Protein AF-A0A830C4D4-F1 (afdb_monomer_lite)

pLDDT: mean 70.45, std 19.05, range [41.94, 97.94]

Foldseek 3Di:
DDDPDPDPDDDDDDDDPPPPPPPPDDDDDDDDDDDDDPDPPPPPPDDDDDDDPVVVVVLVVVCVVVVHDSVVVVVCVVVVVVPPPPPPPDDPDPPPPPDDD

Sequence (101 aa):
MGNCCRRESSAMVWASVDEIYESMEKESLIVVSDDVNGTATPLKEKVQTKVTKRELEEMVAIARAQDVPVDRVLSRLIHAVDHSSVQSQRSWEPVLDTITE

Structure (mmCIF, N/CA/C/O backbone):
data_AF-A0A830C4D4-F1
#
_entry.id   AF-A0A830C4D4-F1
#
loop_
_atom_site.group_PDB
_atom_site.id
_atom_site.type_symbol
_atom_site.label_atom_id
_atom_site.label_alt_id
_atom_site.label_comp_id
_atom_site.label_asym_id
_atom_site.label_entity_id
_atom_site.label_seq_id
_atom_site.pdbx_PDB_ins_code
_atom_site.Cartn_x
_atom_site.Cartn_y
_atom_site.Cartn_z
_atom_site.occupancy
_atom_site.B_iso_or_equiv
_atom_site.auth_seq_id
_atom_site.auth_comp_id
_atom_site.auth_asym_id
_atom_site.auth_atom_id
_atom_site.pdbx_PDB_model_num
ATOM 1 N N . MET A 1 1 ? 46.602 -2.243 -14.664 1.00 55.56 1 MET A N 1
ATOM 2 C CA . MET A 1 1 ? 46.269 -1.397 -13.496 1.00 55.56 1 MET A CA 1
ATOM 3 C C . MET A 1 1 ? 44.778 -1.512 -13.244 1.00 55.56 1 MET A C 1
ATOM 5 O O . MET A 1 1 ? 44.011 -1.058 -14.076 1.00 55.56 1 MET A O 1
ATOM 9 N N . GLY A 1 2 ? 44.379 -2.171 -12.159 1.00 59.12 2 GLY A N 1
ATOM 10 C CA . GLY A 1 2 ? 42.970 -2.384 -11.825 1.00 59.12 2 GLY A CA 1
ATOM 11 C C . GLY A 1 2 ? 42.832 -3.371 -10.673 1.00 59.12 2 GLY A C 1
ATOM 12 O O . GLY A 1 2 ? 42.388 -4.492 -10.872 1.00 59.12 2 GLY A O 1
ATOM 13 N N . ASN A 1 3 ? 43.295 -2.981 -9.484 1.00 56.94 3 ASN A N 1
ATOM 14 C CA . ASN A 1 3 ? 43.037 -3.736 -8.260 1.00 56.94 3 ASN A CA 1
ATOM 15 C C . ASN A 1 3 ? 41.581 -3.488 -7.847 1.00 56.94 3 ASN A C 1
ATOM 17 O O . ASN A 1 3 ? 41.261 -2.434 -7.299 1.00 56.94 3 ASN A O 1
ATOM 21 N N . CYS A 1 4 ? 40.703 -4.452 -8.106 1.00 65.38 4 CYS A N 1
ATOM 22 C CA . CYS A 1 4 ? 39.343 -4.439 -7.584 1.00 65.38 4 CYS A CA 1
ATOM 23 C C . CYS A 1 4 ? 39.340 -4.917 -6.122 1.00 65.38 4 CYS A C 1
ATOM 25 O O . CYS A 1 4 ? 39.559 -6.084 -5.817 1.00 65.38 4 CYS A O 1
ATOM 27 N N . CYS A 1 5 ? 39.144 -3.942 -5.235 1.00 60.75 5 CYS A N 1
ATOM 28 C CA . CYS A 1 5 ? 38.580 -3.977 -3.886 1.00 60.75 5 CYS A CA 1
ATOM 29 C C . CYS A 1 5 ? 38.454 -5.340 -3.173 1.00 60.75 5 CYS A C 1
ATOM 31 O O . CYS A 1 5 ? 37.419 -6.001 -3.244 1.00 60.75 5 CYS A O 1
ATOM 33 N N . ARG A 1 6 ? 39.420 -5.649 -2.298 1.00 60.31 6 ARG A N 1
ATOM 34 C CA . ARG A 1 6 ? 39.126 -6.402 -1.069 1.00 60.31 6 ARG A CA 1
ATOM 35 C C . ARG A 1 6 ? 38.300 -5.496 -0.154 1.00 60.31 6 ARG A C 1
ATOM 37 O O . ARG A 1 6 ? 38.838 -4.571 0.447 1.00 60.31 6 ARG A O 1
ATOM 44 N N . ARG A 1 7 ? 36.993 -5.737 -0.067 1.00 58.25 7 ARG A N 1
ATOM 45 C CA . ARG A 1 7 ? 36.162 -5.232 1.030 1.00 58.25 7 ARG A CA 1
ATOM 46 C C . ARG A 1 7 ? 35.803 -6.421 1.904 1.00 58.25 7 ARG A C 1
ATOM 48 O O . ARG A 1 7 ? 34.906 -7.191 1.578 1.00 58.25 7 ARG A O 1
ATOM 55 N N . GLU A 1 8 ? 36.544 -6.572 2.992 1.00 60.47 8 GLU A N 1
ATOM 56 C CA . GLU A 1 8 ? 36.165 -7.417 4.120 1.00 60.47 8 GLU A CA 1
ATOM 57 C C . GLU A 1 8 ? 34.835 -6.871 4.654 1.00 60.47 8 GLU A C 1
ATOM 59 O O . GLU A 1 8 ? 34.780 -5.816 5.284 1.00 60.47 8 GLU A O 1
ATOM 64 N N . SER A 1 9 ? 33.731 -7.521 4.288 1.00 59.97 9 SER A N 1
ATOM 65 C CA . SER A 1 9 ? 32.415 -7.151 4.800 1.00 59.97 9 SER A CA 1
ATOM 66 C C . SER A 1 9 ? 32.257 -7.783 6.174 1.00 59.97 9 SER A C 1
ATOM 68 O O . SER A 1 9 ? 32.153 -9.000 6.299 1.00 59.97 9 SER A O 1
ATOM 70 N N . SER A 1 10 ? 32.287 -6.932 7.197 1.00 61.25 10 SER A N 1
ATOM 71 C CA . SER A 1 10 ? 31.914 -7.261 8.570 1.00 61.25 10 SER A CA 1
ATOM 72 C C . SER A 1 10 ? 30.542 -7.943 8.591 1.00 61.25 10 SER A C 1
ATOM 74 O O . SER A 1 10 ? 29.553 -7.375 8.123 1.00 61.25 10 SER A O 1
ATOM 76 N N . ALA A 1 11 ? 30.493 -9.172 9.105 1.00 58.97 11 ALA A N 1
ATOM 77 C CA . ALA A 1 11 ? 29.260 -9.917 9.308 1.00 58.97 11 ALA A CA 1
ATOM 78 C C . ALA A 1 11 ? 28.522 -9.349 10.532 1.00 58.97 11 ALA A C 1
ATOM 80 O O . ALA A 1 11 ? 28.866 -9.651 11.673 1.00 58.97 11 ALA A O 1
ATOM 81 N N . MET A 1 12 ? 27.507 -8.511 10.305 1.00 49.50 12 MET A N 1
ATOM 82 C CA . MET A 1 12 ? 26.545 -8.156 11.352 1.00 49.50 12 MET A CA 1
ATOM 83 C C . MET A 1 12 ? 25.618 -9.348 11.603 1.00 49.50 12 MET A C 1
ATOM 85 O O . MET A 1 12 ? 24.732 -9.642 10.802 1.00 49.50 12 MET A O 1
ATOM 89 N N . VAL A 1 13 ? 25.841 -10.034 12.723 1.00 56.22 13 VAL A N 1
ATOM 90 C CA . VAL A 1 13 ? 24.922 -11.028 13.282 1.00 56.22 13 VAL A CA 1
ATOM 91 C C . VAL A 1 13 ? 23.743 -10.278 13.901 1.00 56.22 13 VAL A C 1
ATOM 93 O O . VAL A 1 13 ? 23.903 -9.591 14.908 1.00 56.22 13 VAL A O 1
ATOM 96 N N . TRP A 1 14 ? 22.562 -10.396 13.298 1.00 45.75 14 TRP A N 1
ATOM 97 C CA . TRP A 1 14 ? 21.312 -9.949 13.908 1.00 45.75 14 TRP A CA 1
ATOM 98 C C . TRP A 1 14 ? 20.735 -11.108 14.720 1.00 45.75 14 TRP A C 1
ATOM 100 O O . TRP A 1 14 ? 20.414 -12.156 14.163 1.00 45.75 14 TRP A O 1
ATOM 110 N N . ALA A 1 15 ? 20.648 -10.937 16.040 1.00 47.62 15 ALA A N 1
ATOM 111 C CA . ALA A 1 15 ? 19.945 -11.871 16.911 1.00 47.62 15 ALA A CA 1
ATOM 112 C C . ALA A 1 15 ? 18.459 -11.903 16.514 1.00 47.62 15 ALA A C 1
ATOM 114 O O . ALA A 1 15 ? 17.805 -10.859 16.473 1.00 47.62 15 ALA A O 1
ATOM 115 N N . SER A 1 16 ? 17.960 -13.092 16.175 1.00 46.97 16 SER A N 1
ATOM 116 C CA . SER A 1 16 ? 16.576 -13.300 15.750 1.00 46.97 16 SER A CA 1
ATOM 117 C C . SER A 1 16 ? 15.633 -13.208 16.949 1.00 46.97 16 SER A C 1
A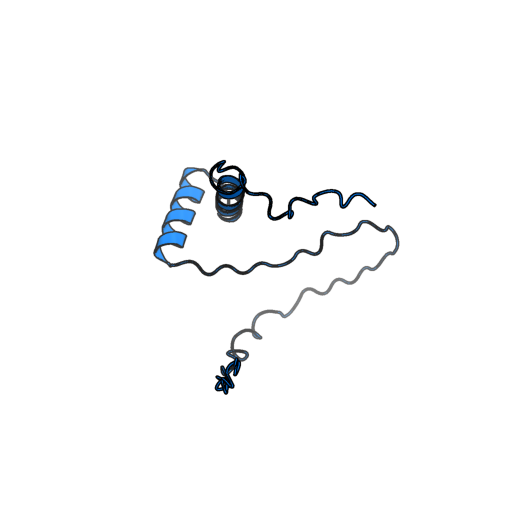TOM 119 O O . SER A 1 16 ? 15.857 -13.832 17.985 1.00 46.97 16 SER A O 1
ATOM 121 N N . VAL A 1 17 ? 14.581 -12.406 16.804 1.00 50.91 17 VAL A N 1
ATOM 122 C CA . VAL A 1 17 ? 13.465 -12.274 17.748 1.00 50.91 17 VAL A CA 1
ATOM 123 C C . VAL A 1 17 ? 12.464 -13.388 17.429 1.00 50.91 17 VAL A C 1
ATOM 125 O O . VAL A 1 17 ? 11.391 -13.123 16.900 1.00 50.91 17 VAL A O 1
ATOM 128 N N . ASP A 1 18 ? 12.839 -14.642 17.685 1.00 54.88 18 ASP A N 1
ATOM 129 C CA . ASP A 1 18 ? 11.987 -15.811 17.393 1.00 54.88 18 ASP A CA 1
ATOM 130 C C . ASP A 1 18 ? 11.187 -16.319 18.611 1.00 54.88 18 ASP A C 1
ATOM 132 O O . ASP A 1 18 ? 10.392 -17.240 18.484 1.00 54.88 18 ASP A O 1
ATOM 136 N N . GLU A 1 19 ? 11.311 -15.713 19.797 1.00 53.59 19 GLU A N 1
ATOM 137 C CA . GLU A 1 19 ? 10.750 -16.302 21.032 1.00 53.59 19 GLU A CA 1
ATOM 138 C C . GLU A 1 19 ? 9.349 -15.819 21.457 1.00 53.59 19 GLU A C 1
ATOM 140 O O . GLU A 1 19 ? 8.843 -16.263 22.485 1.00 53.59 19 GLU A O 1
ATOM 145 N N . ILE A 1 20 ? 8.681 -14.920 20.723 1.00 50.25 20 ILE A N 1
ATOM 146 C CA . ILE A 1 20 ?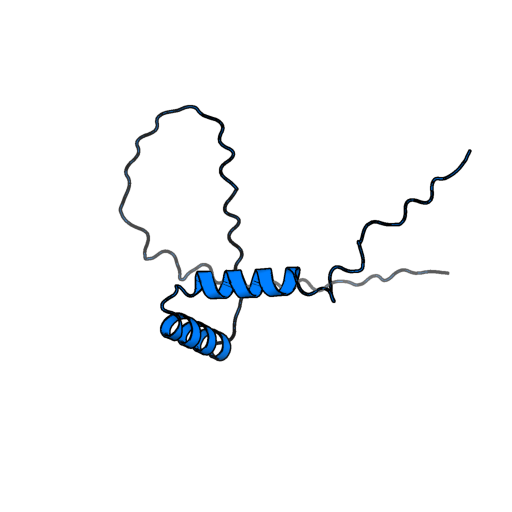 7.447 -14.280 21.244 1.00 50.25 20 ILE A CA 1
ATOM 147 C C . ILE A 1 20 ? 6.149 -14.783 20.580 1.00 50.25 20 ILE A C 1
ATOM 149 O O . ILE A 1 20 ? 5.064 -14.536 21.105 1.00 50.25 20 ILE A O 1
ATOM 153 N N . TYR A 1 21 ? 6.200 -15.526 19.468 1.00 46.97 21 TYR A N 1
ATOM 154 C CA . TYR A 1 21 ? 4.995 -15.767 18.652 1.00 46.97 21 TYR A CA 1
ATOM 155 C C . TYR A 1 21 ? 4.321 -17.152 18.793 1.00 46.97 21 TYR A C 1
ATOM 157 O O . TYR A 1 21 ? 3.226 -17.347 18.277 1.00 46.97 21 TYR A O 1
ATOM 165 N N . GLU A 1 22 ? 4.876 -18.106 19.545 1.00 44.00 22 GLU A N 1
ATOM 166 C CA . GLU A 1 22 ? 4.362 -19.496 19.592 1.00 44.00 22 GLU A CA 1
ATOM 167 C C . GLU A 1 22 ? 3.152 -19.752 20.527 1.00 44.00 22 GLU A C 1
ATOM 169 O O . GLU A 1 22 ? 2.848 -20.896 20.861 1.00 44.00 22 GLU A O 1
ATOM 174 N N . SER A 1 23 ? 2.417 -18.725 20.969 1.00 43.41 23 SER A N 1
ATOM 175 C CA . SER A 1 23 ? 1.403 -18.892 22.035 1.00 43.41 23 SER A CA 1
ATOM 176 C C . SER A 1 23 ? -0.068 -18.927 21.575 1.00 43.41 23 SER A C 1
ATOM 178 O O . SER A 1 23 ? -0.960 -19.000 22.417 1.00 43.41 23 SER A O 1
ATOM 180 N N . MET A 1 24 ? -0.381 -18.884 20.270 1.00 41.94 24 MET A N 1
ATOM 181 C CA . MET A 1 24 ? -1.785 -18.744 19.814 1.00 41.94 24 MET A CA 1
ATOM 182 C C . MET A 1 24 ? -2.321 -19.778 18.806 1.00 41.94 24 MET A C 1
ATOM 184 O O . MET A 1 24 ? -3.466 -19.649 18.388 1.00 41.94 24 MET A O 1
ATOM 188 N N . GLU A 1 25 ? -1.593 -20.844 18.462 1.00 47.84 25 GLU A N 1
ATOM 189 C CA . GLU A 1 25 ? -2.022 -21.772 17.391 1.00 47.84 25 GLU A CA 1
ATOM 190 C C . GLU A 1 25 ? -2.428 -23.177 17.868 1.00 47.84 25 GLU A C 1
ATOM 192 O O . GLU A 1 25 ? -2.035 -24.189 17.288 1.00 47.84 25 GLU A O 1
ATOM 197 N N . LYS A 1 26 ? -3.251 -23.278 18.918 1.00 51.28 26 LYS A N 1
ATOM 198 C CA . LYS A 1 26 ? -3.904 -24.552 19.256 1.00 51.28 26 LYS A CA 1
ATOM 199 C C . LYS A 1 26 ? -5.381 -24.542 18.867 1.00 51.28 26 LYS A C 1
ATOM 201 O O . LYS A 1 26 ? -6.148 -23.726 19.357 1.00 51.28 26 LYS A O 1
ATOM 206 N N . GLU A 1 27 ? -5.713 -25.545 18.047 1.00 50.00 27 GLU A N 1
ATOM 207 C CA . GLU A 1 27 ? -7.033 -26.143 17.788 1.00 50.00 27 GLU A CA 1
ATOM 208 C C . GLU A 1 27 ? -7.855 -25.605 16.605 1.00 50.00 27 GLU A C 1
ATOM 210 O O . GLU A 1 27 ? -8.735 -24.766 16.746 1.00 50.00 27 GLU A O 1
ATOM 215 N N . SER A 1 28 ? -7.645 -26.215 15.432 1.00 43.97 28 SER A N 1
ATOM 216 C CA . SER A 1 28 ? -8.739 -26.689 14.565 1.00 43.97 28 SER A CA 1
ATOM 217 C C . SER A 1 28 ? -8.166 -27.561 13.442 1.00 43.97 28 SER A C 1
ATOM 219 O O . SER A 1 28 ? -7.835 -27.086 12.357 1.00 43.97 28 SER A O 1
ATOM 221 N N . LEU A 1 29 ? -8.041 -28.857 13.724 1.00 42.81 29 LEU A N 1
ATOM 222 C CA . LEU A 1 29 ? -7.591 -29.888 12.795 1.00 42.81 29 LEU A CA 1
ATOM 223 C C . LEU A 1 29 ? -8.826 -30.583 12.205 1.00 42.81 29 LEU A C 1
ATOM 225 O O . LEU A 1 29 ? -9.514 -31.313 12.911 1.00 42.81 29 LEU A O 1
ATOM 229 N N . ILE A 1 30 ? -9.106 -30.361 10.918 1.00 42.75 30 ILE A N 1
ATOM 230 C CA . ILE A 1 30 ? -10.000 -31.217 10.127 1.00 42.75 30 ILE A CA 1
ATOM 231 C C . ILE A 1 30 ? -9.249 -31.596 8.852 1.00 42.75 30 ILE A C 1
ATOM 233 O O . ILE A 1 30 ? -9.066 -30.787 7.947 1.00 42.75 30 ILE A O 1
ATOM 237 N N . VAL A 1 31 ? -8.781 -32.843 8.833 1.00 44.34 31 VAL A N 1
ATOM 238 C CA . VAL A 1 31 ? -8.208 -33.522 7.673 1.00 44.34 31 VAL A CA 1
ATOM 239 C C . VAL A 1 31 ? -9.357 -34.174 6.914 1.00 44.34 31 VAL A C 1
ATOM 241 O O . VAL A 1 31 ? -9.996 -35.082 7.439 1.00 44.34 31 VAL A O 1
ATOM 244 N N . VAL A 1 32 ? -9.591 -33.738 5.679 1.00 46.22 32 VAL A N 1
ATOM 245 C CA . VAL A 1 32 ? -10.225 -34.556 4.640 1.00 46.22 32 VAL A CA 1
ATOM 246 C C . VAL A 1 32 ? -9.428 -34.314 3.364 1.00 46.22 32 VAL A C 1
ATOM 248 O O . VAL A 1 32 ? -9.477 -33.228 2.791 1.00 46.22 32 VAL A O 1
ATOM 251 N N . SER A 1 33 ? -8.636 -35.310 2.983 1.00 53.94 33 SER A N 1
ATOM 252 C CA . SER A 1 33 ? -7.965 -35.371 1.688 1.00 53.94 33 SER A CA 1
ATOM 253 C C . SER A 1 33 ? -8.887 -36.078 0.702 1.00 53.94 33 SER A C 1
ATOM 255 O O . SER A 1 33 ? -9.343 -37.174 1.010 1.00 53.94 33 SER A O 1
ATOM 257 N N . ASP A 1 34 ? -9.103 -35.480 -0.467 1.00 44.94 34 ASP A N 1
ATOM 258 C CA . ASP A 1 34 ? -9.479 -36.192 -1.690 1.00 44.94 34 ASP A CA 1
ATOM 259 C C . ASP A 1 34 ? -8.762 -35.531 -2.880 1.00 44.94 34 ASP A C 1
ATOM 261 O O . ASP A 1 34 ? -8.680 -34.305 -2.990 1.00 44.94 34 ASP A O 1
ATOM 265 N N . ASP A 1 35 ? -8.164 -36.382 -3.710 1.00 54.25 35 ASP A N 1
ATOM 266 C CA . ASP A 1 35 ? -7.177 -36.088 -4.747 1.00 54.25 35 ASP A CA 1
ATOM 267 C C . ASP A 1 35 ? -7.754 -35.538 -6.078 1.00 54.25 35 ASP A C 1
ATOM 269 O O . ASP A 1 35 ? -8.904 -35.762 -6.447 1.00 54.25 35 ASP A O 1
ATOM 273 N N . VAL A 1 36 ? -6.841 -34.949 -6.867 1.00 56.00 36 VAL A N 1
ATOM 274 C CA . VAL A 1 36 ? -6.851 -34.736 -8.336 1.00 56.00 36 VAL A CA 1
ATOM 275 C C . VAL A 1 36 ? -7.672 -33.569 -8.922 1.00 56.00 36 VAL A C 1
ATOM 277 O O . VAL A 1 36 ? -8.772 -33.752 -9.428 1.00 56.00 36 VAL A O 1
ATOM 280 N N . ASN A 1 37 ? -7.039 -32.394 -9.063 1.00 47.44 37 ASN A N 1
ATOM 281 C CA . ASN A 1 37 ? -6.962 -31.684 -10.355 1.00 47.44 37 ASN A CA 1
ATOM 282 C C . ASN A 1 37 ? -5.892 -30.580 -10.293 1.00 47.44 37 ASN A C 1
ATOM 284 O O . ASN A 1 37 ? -5.923 -29.730 -9.402 1.00 47.44 37 ASN A O 1
ATOM 288 N N . GLY A 1 38 ? -4.962 -30.577 -11.250 1.00 50.06 38 GLY A N 1
ATOM 289 C CA . GLY A 1 38 ? -3.886 -29.594 -11.377 1.00 50.06 38 GLY A CA 1
ATOM 290 C C . GLY A 1 38 ? -4.415 -28.204 -11.716 1.00 50.06 38 GLY A C 1
ATOM 291 O O . GLY A 1 38 ? -4.330 -27.750 -12.850 1.00 50.06 38 GLY A O 1
ATOM 292 N N . THR A 1 39 ? -4.942 -27.511 -10.715 1.00 47.16 39 THR A N 1
ATOM 293 C CA . THR A 1 39 ? -5.077 -26.060 -10.741 1.00 47.16 39 THR A CA 1
ATOM 294 C C . THR A 1 39 ? -3.833 -25.553 -10.044 1.00 47.16 39 THR A C 1
ATOM 296 O O . THR A 1 39 ? -3.673 -25.797 -8.850 1.00 47.16 39 THR A O 1
ATOM 299 N N . ALA A 1 40 ? -2.914 -24.922 -10.778 1.00 58.16 40 ALA A N 1
ATOM 300 C CA . ALA A 1 40 ? -1.800 -24.217 -10.162 1.00 58.16 40 ALA A CA 1
ATOM 301 C C . ALA A 1 40 ? -2.403 -23.155 -9.238 1.00 58.16 40 ALA A C 1
ATOM 303 O O . ALA A 1 40 ? -2.811 -22.083 -9.681 1.00 58.16 40 ALA A O 1
ATOM 304 N N . THR A 1 41 ? -2.548 -23.489 -7.958 1.00 58.22 41 THR A N 1
ATOM 305 C CA . THR A 1 41 ? -2.881 -22.519 -6.930 1.00 58.22 41 THR A CA 1
ATOM 306 C C . THR A 1 41 ? -1.763 -21.492 -6.996 1.00 58.22 41 THR A C 1
ATOM 308 O O . THR A 1 41 ? -0.611 -21.891 -6.787 1.00 58.22 41 THR A O 1
ATOM 311 N N . PRO A 1 42 ? -2.041 -20.221 -7.345 1.00 64.75 42 PRO A N 1
ATOM 312 C CA . PRO A 1 42 ? -1.004 -19.208 -7.329 1.00 64.75 42 PRO A CA 1
ATOM 313 C C . PRO A 1 42 ? -0.396 -19.253 -5.935 1.00 64.75 42 PRO A C 1
ATOM 315 O O . PRO A 1 42 ? -1.120 -19.160 -4.937 1.00 64.75 42 PRO A O 1
ATOM 318 N N . LEU A 1 43 ? 0.909 -19.517 -5.882 1.00 61.28 43 LEU A N 1
ATOM 319 C CA . LEU A 1 43 ? 1.661 -19.528 -4.642 1.00 61.28 43 LEU A CA 1
ATOM 320 C C . LEU A 1 43 ? 1.371 -18.172 -3.997 1.00 61.28 43 LEU A C 1
ATOM 322 O O . LEU A 1 43 ? 1.703 -17.137 -4.573 1.00 61.28 43 LEU A O 1
ATOM 326 N N . LYS A 1 44 ? 0.634 -18.163 -2.880 1.00 67.50 44 LYS A N 1
ATOM 327 C CA . LYS A 1 44 ? 0.299 -16.931 -2.162 1.00 67.50 44 LYS A CA 1
ATOM 328 C C . LYS A 1 44 ? 1.584 -16.441 -1.515 1.00 67.50 44 LYS A C 1
ATOM 330 O O . LYS A 1 44 ? 1.840 -16.712 -0.345 1.00 67.50 44 LYS A O 1
ATOM 335 N N . GLU A 1 45 ? 2.426 -15.799 -2.312 1.00 82.25 45 GLU A N 1
ATOM 336 C CA . GLU A 1 45 ? 3.655 -15.195 -1.842 1.00 82.25 45 GLU A CA 1
ATOM 337 C C . GLU A 1 45 ? 3.265 -14.061 -0.898 1.00 82.25 45 GLU A C 1
ATOM 339 O O . GLU A 1 45 ? 2.675 -13.049 -1.285 1.00 82.25 45 GLU A O 1
ATOM 344 N N . LYS A 1 46 ? 3.497 -14.290 0.394 1.00 81.19 46 LYS A N 1
ATOM 345 C CA . LYS A 1 46 ? 3.177 -13.325 1.437 1.00 81.19 4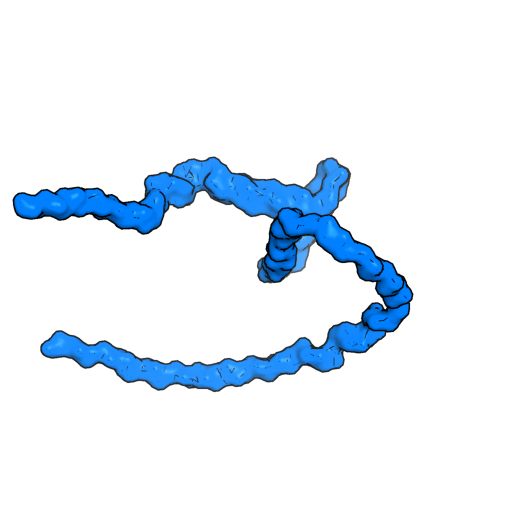6 LYS A CA 1
ATOM 346 C C . LYS A 1 46 ? 4.254 -12.248 1.432 1.00 81.19 46 LYS A C 1
ATOM 348 O O . LYS A 1 46 ? 5.315 -12.424 2.025 1.00 81.19 46 LYS A O 1
ATOM 353 N N . VAL A 1 47 ? 3.958 -11.118 0.803 1.00 84.81 47 VAL A N 1
ATOM 354 C CA . VAL A 1 47 ? 4.802 -9.924 0.884 1.00 84.81 47 VAL A CA 1
ATOM 355 C C . VAL A 1 47 ? 4.512 -9.202 2.200 1.00 84.81 47 VAL A C 1
ATOM 357 O O . VAL A 1 47 ? 3.362 -8.900 2.514 1.00 84.81 47 VAL A O 1
ATOM 360 N N . GLN A 1 48 ? 5.553 -8.945 2.993 1.00 86.81 48 GLN A N 1
ATOM 361 C CA . GLN A 1 48 ? 5.450 -8.150 4.217 1.00 86.81 48 GLN A CA 1
ATOM 362 C C . GLN A 1 48 ? 6.014 -6.752 3.977 1.00 86.81 48 GLN A C 1
ATOM 364 O O . GLN A 1 48 ? 7.183 -6.597 3.624 1.00 86.81 48 GLN A O 1
ATOM 369 N N . THR A 1 49 ? 5.197 -5.731 4.217 1.00 84.81 49 THR A N 1
ATOM 370 C CA . THR A 1 49 ? 5.573 -4.324 4.038 1.00 84.81 49 THR A CA 1
ATOM 371 C C . THR A 1 49 ? 5.614 -3.624 5.389 1.00 84.81 49 THR A C 1
ATOM 373 O O . THR A 1 49 ? 4.703 -3.767 6.203 1.00 84.81 49 THR A O 1
ATOM 376 N N . LYS A 1 50 ? 6.668 -2.843 5.635 1.00 94.00 50 LYS A N 1
ATOM 377 C CA . LYS A 1 50 ? 6.757 -1.973 6.814 1.00 94.00 50 LYS A CA 1
ATOM 378 C C . LYS A 1 50 ? 6.166 -0.606 6.471 1.00 94.00 50 LYS A C 1
ATOM 380 O O . LYS A 1 50 ? 6.541 -0.029 5.458 1.00 94.00 50 LYS A O 1
ATOM 385 N N . VAL A 1 51 ? 5.282 -0.097 7.327 1.00 93.62 51 VAL A N 1
ATOM 386 C CA . VAL A 1 51 ? 4.669 1.238 7.220 1.00 93.62 51 VAL A CA 1
ATOM 387 C C . VAL A 1 51 ? 4.793 1.971 8.551 1.00 93.62 51 VAL A C 1
ATOM 389 O O . VAL A 1 51 ? 4.876 1.341 9.610 1.00 93.62 51 VAL A O 1
ATOM 392 N N . THR A 1 52 ? 4.828 3.299 8.524 1.00 97.62 52 THR A N 1
ATOM 393 C CA . THR A 1 52 ? 4.808 4.100 9.751 1.00 97.62 52 THR A CA 1
ATOM 394 C C . THR A 1 52 ? 3.412 4.104 10.376 1.00 97.62 52 THR A C 1
ATOM 396 O O . THR A 1 52 ? 2.399 3.897 9.706 1.00 97.62 52 THR A O 1
ATOM 399 N N . LYS A 1 53 ? 3.336 4.393 11.682 1.00 96.50 53 LYS A N 1
ATOM 400 C CA . LYS A 1 53 ? 2.054 4.515 12.394 1.00 96.50 53 LYS A CA 1
ATOM 401 C C . LYS A 1 53 ? 1.125 5.537 11.728 1.00 96.50 53 LYS A C 1
ATOM 403 O O . LYS A 1 53 ? -0.058 5.264 11.565 1.00 96.50 53 LYS A O 1
ATOM 408 N N . ARG A 1 54 ? 1.674 6.689 11.333 1.00 97.88 54 ARG A N 1
ATOM 409 C CA . ARG A 1 54 ? 0.911 7.766 10.696 1.00 97.88 54 ARG A CA 1
ATOM 410 C C . ARG A 1 54 ? 0.302 7.314 9.367 1.00 97.88 54 ARG A C 1
ATOM 412 O O . ARG A 1 54 ? -0.880 7.533 9.142 1.00 97.88 54 ARG A O 1
ATOM 419 N N . GLU A 1 55 ? 1.089 6.664 8.514 1.00 95.94 55 GLU A N 1
ATOM 420 C CA . GLU A 1 55 ? 0.607 6.158 7.221 1.00 95.94 55 GLU A CA 1
ATOM 421 C C . GLU A 1 55 ? -0.502 5.115 7.409 1.00 95.94 55 GLU A C 1
ATOM 423 O O . GLU A 1 55 ? -1.504 5.137 6.696 1.00 95.94 55 GLU A O 1
ATOM 428 N N . LEU A 1 56 ? -0.372 4.239 8.413 1.00 96.06 56 LEU A N 1
ATOM 429 C CA . LEU A 1 56 ? -1.411 3.264 8.735 1.00 96.06 56 LEU A CA 1
ATOM 430 C C . LEU A 1 56 ? -2.712 3.939 9.197 1.00 96.06 56 LEU A C 1
ATOM 432 O O . LEU A 1 56 ? -3.795 3.538 8.771 1.00 96.06 56 LEU A O 1
ATOM 436 N N . GLU A 1 57 ? -2.625 4.964 10.047 1.00 97.94 57 GLU A N 1
ATOM 437 C CA . GLU A 1 57 ? -3.789 5.740 10.494 1.00 97.94 57 GLU A CA 1
ATOM 438 C C . GLU A 1 57 ? -4.494 6.430 9.318 1.00 97.94 57 GLU A C 1
ATOM 440 O O . GLU A 1 57 ? -5.722 6.365 9.215 1.00 97.94 57 GLU A O 1
ATOM 445 N N . GLU A 1 58 ? -3.731 7.022 8.396 1.00 97.25 58 GLU A N 1
ATOM 446 C CA . GLU A 1 58 ? -4.261 7.635 7.174 1.00 97.25 58 GLU A CA 1
ATOM 447 C 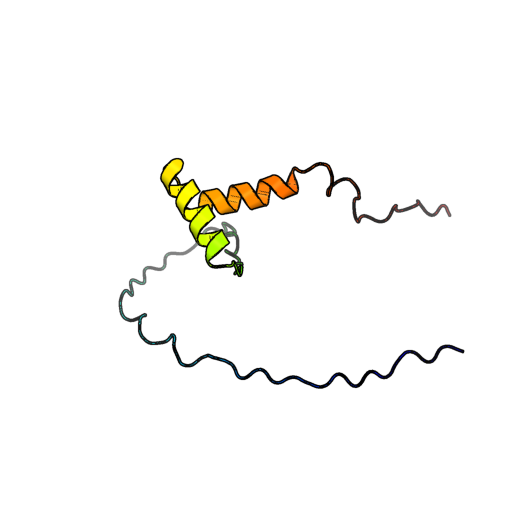C . GLU A 1 58 ? -4.966 6.592 6.282 1.00 97.25 58 GLU A C 1
ATOM 449 O O . GLU A 1 58 ? -6.105 6.808 5.857 1.00 97.25 58 GLU A O 1
ATOM 454 N N . MET A 1 59 ? -4.364 5.417 6.067 1.00 95.88 59 MET A N 1
ATOM 455 C CA . MET A 1 59 ? -4.984 4.328 5.297 1.00 95.88 59 MET A CA 1
ATOM 456 C C . MET A 1 59 ? -6.283 3.818 5.933 1.00 95.88 59 MET A C 1
ATOM 458 O O . MET A 1 59 ? -7.263 3.572 5.225 1.00 95.88 59 MET A O 1
ATOM 462 N N . VAL A 1 60 ? -6.322 3.674 7.261 1.00 97.12 60 VAL A N 1
ATOM 463 C CA . VAL A 1 60 ? -7.529 3.252 7.990 1.00 97.12 60 VAL A CA 1
ATOM 464 C C . VAL A 1 60 ? -8.624 4.316 7.907 1.00 97.12 60 VAL A C 1
ATOM 466 O O . VAL A 1 60 ? -9.796 3.970 7.750 1.00 97.12 60 VAL A O 1
ATOM 469 N N . ALA A 1 61 ? -8.273 5.601 7.979 1.00 97.62 61 ALA A N 1
ATOM 470 C CA . ALA A 1 61 ? -9.235 6.686 7.810 1.00 97.62 61 ALA A CA 1
ATOM 471 C C . ALA A 1 61 ? -9.886 6.646 6.416 1.00 97.62 61 ALA A C 1
ATOM 473 O O . ALA A 1 61 ? -11.110 6.736 6.306 1.00 97.62 61 ALA A O 1
ATOM 474 N N . ILE A 1 62 ? -9.088 6.424 5.367 1.00 96.50 62 ILE A N 1
ATOM 475 C CA . ILE A 1 62 ? -9.572 6.273 3.986 1.00 96.50 62 ILE A CA 1
ATOM 476 C C . ILE A 1 62 ? -10.472 5.039 3.849 1.00 96.50 62 ILE A C 1
ATOM 478 O O . ILE A 1 62 ? -11.553 5.132 3.270 1.00 96.50 62 ILE A O 1
ATOM 482 N N . ALA A 1 63 ? -10.049 3.901 4.403 1.00 97.31 63 ALA A N 1
ATOM 483 C CA . ALA A 1 63 ? -10.805 2.650 4.388 1.00 97.31 63 ALA A CA 1
ATOM 484 C C . ALA A 1 63 ? -12.198 2.817 5.017 1.00 97.31 63 ALA A C 1
ATOM 486 O O . ALA A 1 63 ? -13.195 2.411 4.429 1.00 97.31 63 ALA A O 1
ATOM 487 N N . ARG A 1 64 ? -12.278 3.502 6.166 1.00 97.12 64 ARG A N 1
ATOM 488 C CA . ARG A 1 64 ? -13.548 3.820 6.838 1.00 97.12 64 ARG A CA 1
ATOM 489 C C . ARG A 1 64 ? -14.416 4.784 6.034 1.00 97.12 64 ARG A C 1
ATOM 491 O O . ARG A 1 64 ? -15.618 4.580 5.953 1.00 97.12 64 ARG A O 1
ATOM 498 N N . ALA A 1 65 ? -13.822 5.821 5.443 1.00 97.69 65 ALA A N 1
ATOM 499 C CA . ALA A 1 65 ? -14.558 6.801 4.644 1.00 97.69 65 ALA A CA 1
ATOM 500 C C . ALA A 1 65 ? -15.155 6.194 3.365 1.00 97.69 65 ALA A C 1
ATOM 502 O O . ALA A 1 65 ? -16.199 6.641 2.898 1.00 97.69 65 ALA A O 1
ATOM 503 N N . GLN A 1 66 ? -14.485 5.191 2.797 1.00 96.06 66 GLN A N 1
ATOM 504 C CA . GLN A 1 66 ? -14.904 4.513 1.571 1.00 96.06 66 GLN A CA 1
ATOM 505 C C . GLN A 1 66 ? -15.652 3.196 1.823 1.00 96.06 66 GLN A C 1
ATOM 507 O O . GLN A 1 66 ? -16.048 2.558 0.852 1.00 96.06 66 GLN A O 1
ATOM 512 N N . ASP A 1 67 ? -15.821 2.791 3.084 1.00 96.75 67 ASP A N 1
ATOM 513 C CA . ASP A 1 67 ? -16.394 1.500 3.491 1.00 96.75 67 ASP A CA 1
ATOM 514 C C . ASP A 1 67 ? -15.747 0.296 2.774 1.00 96.75 67 ASP A C 1
ATOM 516 O O . ASP A 1 67 ? -16.402 -0.606 2.253 1.00 96.75 67 ASP A O 1
ATOM 520 N N . VAL A 1 68 ? -14.413 0.303 2.694 1.00 96.94 68 VAL A N 1
ATOM 521 C CA . VAL A 1 68 ? -13.619 -0.767 2.067 1.00 96.94 68 VAL A CA 1
ATOM 522 C C . VAL A 1 68 ? -12.572 -1.304 3.036 1.00 96.94 68 VAL A C 1
ATOM 524 O O . VAL A 1 68 ? -12.073 -0.560 3.880 1.00 96.94 68 VAL A O 1
ATOM 527 N N . PRO A 1 69 ? -12.166 -2.581 2.915 1.00 96.75 69 PRO A N 1
ATOM 528 C CA . PRO A 1 69 ? -11.063 -3.102 3.709 1.00 96.75 69 PRO A CA 1
ATOM 529 C C . PRO A 1 69 ? -9.745 -2.404 3.348 1.00 96.75 69 PRO A C 1
ATOM 531 O O . PRO A 1 69 ? -9.507 -2.041 2.193 1.00 96.75 69 PRO A O 1
ATOM 534 N N . VAL A 1 70 ? -8.853 -2.278 4.335 1.00 94.31 70 VAL A N 1
ATOM 535 C CA . VAL A 1 70 ? -7.527 -1.645 4.183 1.00 94.31 70 VAL A CA 1
ATOM 536 C C . VAL A 1 70 ? -6.703 -2.308 3.076 1.00 94.31 70 VAL A C 1
ATOM 538 O O . VAL A 1 70 ? -6.038 -1.616 2.309 1.00 94.31 70 VAL A O 1
ATOM 541 N N . ASP A 1 71 ? -6.806 -3.631 2.937 1.00 93.31 71 ASP A N 1
ATOM 542 C CA . ASP A 1 71 ? -6.133 -4.392 1.879 1.00 93.31 71 ASP A CA 1
ATOM 543 C C . ASP A 1 71 ? -6.496 -3.878 0.476 1.00 93.31 71 ASP A C 1
ATOM 545 O O . ASP A 1 71 ? -5.628 -3.695 -0.374 1.00 93.31 71 ASP A O 1
ATOM 549 N N . ARG A 1 72 ? -7.763 -3.496 0.257 1.00 95.56 72 ARG A N 1
ATOM 550 C CA . ARG A 1 72 ? -8.216 -2.945 -1.026 1.00 95.56 72 ARG A CA 1
ATOM 551 C C . ARG A 1 72 ? -7.638 -1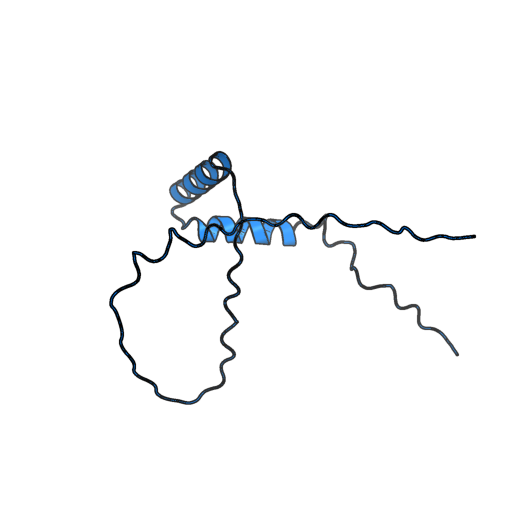.560 -1.301 1.00 95.56 72 ARG A C 1
ATOM 553 O O . ARG A 1 72 ? -7.387 -1.229 -2.460 1.00 95.56 72 ARG A O 1
ATOM 560 N N . VAL A 1 73 ? -7.437 -0.754 -0.259 1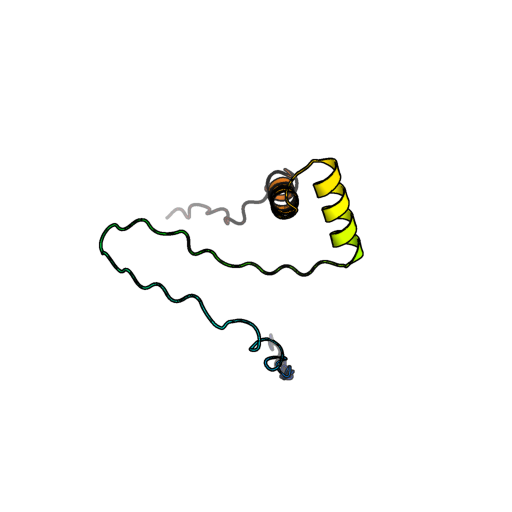.00 94.88 73 VAL A N 1
ATOM 561 C CA . VAL A 1 73 ? -6.754 0.545 -0.363 1.00 94.88 73 VAL A CA 1
ATOM 562 C C . VAL A 1 73 ? -5.291 0.327 -0.749 1.00 94.88 73 VAL A C 1
ATOM 564 O O . VAL A 1 73 ? -4.805 0.979 -1.672 1.00 94.88 73 VAL A O 1
ATOM 567 N N . LEU A 1 74 ? -4.621 -0.643 -0.119 1.00 92.56 74 LEU A N 1
ATOM 568 C CA . LEU A 1 74 ? -3.243 -1.008 -0.439 1.00 92.56 74 LEU A CA 1
ATOM 569 C C . LEU A 1 74 ? -3.105 -1.518 -1.881 1.00 92.56 74 LEU A C 1
ATOM 571 O O . LEU A 1 74 ? -2.231 -1.043 -2.602 1.00 92.56 74 LEU A O 1
ATOM 575 N N . SER A 1 75 ? -3.998 -2.402 -2.348 1.00 90.75 75 SER A N 1
ATOM 576 C CA . SER A 1 75 ? -3.962 -2.883 -3.739 1.00 90.75 75 SER A CA 1
ATOM 577 C C . SER A 1 75 ? -4.083 -1.730 -4.738 1.00 90.75 75 SER A C 1
ATOM 579 O O . SER A 1 75 ? -3.372 -1.691 -5.737 1.00 90.75 75 SER A O 1
ATOM 581 N N . ARG A 1 76 ? -4.970 -0.759 -4.474 1.00 92.50 76 ARG A N 1
ATOM 582 C CA . ARG A 1 76 ? -5.139 0.414 -5.346 1.00 92.50 76 ARG A CA 1
ATOM 583 C C . ARG A 1 76 ? -3.879 1.272 -5.403 1.00 92.50 76 ARG A C 1
ATOM 585 O O . ARG A 1 76 ? -3.542 1.746 -6.481 1.00 92.50 76 ARG A O 1
ATOM 592 N N . LEU A 1 77 ? -3.196 1.460 -4.273 1.00 90.31 77 LEU A N 1
ATOM 593 C CA . LEU A 1 77 ? -1.935 2.203 -4.221 1.00 90.31 77 LEU A CA 1
ATOM 594 C C . LEU A 1 77 ? -0.836 1.508 -5.030 1.00 90.31 77 LEU A C 1
ATOM 596 O O . LEU A 1 77 ? -0.143 2.179 -5.787 1.00 90.31 77 LEU A O 1
ATOM 600 N N . ILE A 1 78 ? -0.726 0.181 -4.920 1.00 89.50 78 ILE A N 1
ATOM 601 C CA . ILE A 1 78 ? 0.237 -0.616 -5.694 1.00 89.50 78 ILE A CA 1
ATOM 602 C C . ILE A 1 78 ? -0.018 -0.432 -7.196 1.00 89.50 78 ILE A C 1
ATOM 604 O O . ILE A 1 78 ? 0.864 0.009 -7.926 1.00 89.50 78 ILE A O 1
ATOM 608 N N . HIS A 1 79 ? -1.255 -0.654 -7.646 1.00 88.50 79 HIS A N 1
ATOM 609 C CA . HIS A 1 79 ? -1.589 -0.556 -9.069 1.00 88.50 79 HIS A CA 1
ATOM 610 C C . HIS A 1 79 ? -1.532 0.877 -9.621 1.00 88.50 79 HIS A C 1
ATOM 612 O O . HIS A 1 79 ? -1.246 1.073 -10.800 1.00 88.50 79 HIS A O 1
ATOM 618 N N . ALA A 1 80 ? -1.780 1.904 -8.802 1.00 85.62 80 ALA A N 1
ATOM 619 C CA . ALA A 1 80 ? -1.667 3.296 -9.241 1.00 85.62 80 ALA A CA 1
ATOM 620 C C . ALA A 1 80 ? -0.231 3.667 -9.654 1.00 85.62 80 ALA A C 1
ATOM 622 O O . ALA A 1 80 ? -0.047 4.482 -10.560 1.00 85.62 80 ALA A O 1
ATOM 623 N N . VAL A 1 81 ? 0.778 3.061 -9.017 1.00 76.50 81 VAL A N 1
ATOM 624 C CA . VAL A 1 81 ? 2.193 3.267 -9.358 1.00 76.50 81 VAL A CA 1
ATOM 625 C C . VAL A 1 81 ? 2.546 2.586 -10.681 1.00 76.50 81 VAL A C 1
ATOM 627 O O . VAL A 1 81 ? 3.219 3.198 -11.507 1.00 76.50 81 VAL A O 1
ATOM 630 N N . ASP A 1 82 ? 2.028 1.386 -10.941 1.00 67.06 82 ASP A N 1
ATOM 631 C CA . ASP A 1 82 ? 2.309 0.647 -12.182 1.00 67.06 82 ASP A CA 1
ATOM 632 C C . ASP A 1 82 ? 1.771 1.361 -13.435 1.00 67.06 82 ASP A C 1
ATOM 634 O O . ASP A 1 82 ? 2.355 1.285 -14.518 1.00 67.06 82 ASP A O 1
ATOM 638 N N . HIS A 1 83 ? 0.661 2.091 -13.294 1.00 63.09 83 HIS A N 1
ATOM 639 C CA . HIS A 1 83 ? 0.033 2.849 -14.382 1.00 63.09 83 HIS A CA 1
ATOM 640 C C . HIS A 1 83 ? 0.530 4.296 -14.501 1.00 63.09 83 HIS A C 1
ATOM 642 O O . HIS A 1 83 ? 0.142 5.006 -15.433 1.00 63.09 83 HIS A O 1
ATOM 648 N N . SER A 1 84 ? 1.396 4.748 -13.591 1.00 61.50 84 SER A N 1
ATOM 649 C CA . SER A 1 84 ? 2.088 6.025 -13.729 1.00 61.50 84 SER A CA 1
ATOM 650 C C . SER A 1 84 ? 3.049 5.925 -14.918 1.00 61.50 84 SER A C 1
ATOM 652 O O . SER A 1 84 ? 4.125 5.324 -14.856 1.00 61.50 84 SER A O 1
ATOM 654 N N . SER A 1 85 ? 2.655 6.550 -16.029 1.00 56.91 85 SER A N 1
ATOM 655 C CA . SER A 1 85 ? 3.385 6.591 -17.304 1.00 56.91 85 SER A CA 1
ATOM 656 C C . SER A 1 85 ? 4.819 7.127 -17.198 1.00 56.91 85 SER A C 1
ATOM 658 O O . SER A 1 85 ? 5.558 7.095 -18.177 1.00 56.91 85 SER A O 1
ATOM 660 N N . VAL A 1 86 ? 5.220 7.636 -16.031 1.00 60.03 86 VAL A N 1
ATOM 661 C CA . VAL A 1 86 ? 6.542 8.208 -15.771 1.00 60.03 86 VAL A CA 1
ATOM 662 C C . VAL A 1 86 ? 7.602 7.130 -15.497 1.00 60.03 86 VAL A C 1
ATOM 664 O O . VAL A 1 86 ? 8.764 7.350 -15.822 1.00 60.03 86 VAL A O 1
ATOM 667 N N . GLN A 1 87 ? 7.241 5.958 -14.953 1.00 57.44 87 GLN A N 1
ATOM 668 C CA . GLN A 1 87 ? 8.221 4.903 -14.622 1.00 57.44 87 GLN A CA 1
ATOM 669 C C . GLN A 1 87 ? 8.312 3.768 -15.655 1.00 57.44 87 GLN A C 1
ATOM 671 O O . GLN A 1 87 ? 9.374 3.169 -15.796 1.00 57.44 87 GLN A O 1
ATOM 676 N N . SER A 1 88 ? 7.257 3.507 -16.434 1.00 59.28 88 SER A N 1
ATOM 677 C CA . SER A 1 88 ? 7.218 2.376 -17.384 1.00 59.28 88 SER A CA 1
ATOM 678 C C . SER A 1 88 ? 7.850 2.667 -18.765 1.00 59.28 88 SER A C 1
ATOM 680 O O . SER A 1 88 ? 7.865 1.817 -19.647 1.00 59.28 88 SER A O 1
ATOM 682 N N . GLN A 1 89 ? 8.389 3.871 -18.997 1.00 62.31 89 GLN A N 1
ATOM 683 C CA . GLN A 1 89 ? 8.877 4.288 -20.326 1.00 62.31 89 GLN A CA 1
ATOM 684 C C . GLN A 1 89 ? 10.246 3.712 -20.729 1.00 62.31 89 GLN A C 1
ATOM 686 O O . GLN A 1 89 ? 10.619 3.811 -21.896 1.00 62.31 89 GLN A O 1
ATOM 691 N N . ARG A 1 90 ? 11.014 3.119 -19.808 1.00 64.81 90 ARG A N 1
ATOM 692 C CA . ARG A 1 90 ? 12.254 2.410 -20.157 1.00 64.81 90 ARG A CA 1
ATOM 693 C C . ARG A 1 90 ? 12.090 0.929 -19.867 1.00 64.81 90 ARG A C 1
ATOM 695 O O . ARG A 1 90 ? 12.262 0.487 -18.736 1.00 64.81 90 ARG A O 1
ATOM 702 N N . SER A 1 91 ? 11.777 0.177 -20.915 1.00 70.44 91 SER A N 1
ATOM 703 C CA . SER A 1 91 ? 11.984 -1.263 -20.955 1.00 70.44 91 SER A CA 1
ATOM 704 C C . SER A 1 91 ? 13.439 -1.551 -20.578 1.00 70.44 91 SER A C 1
ATOM 706 O O . SER A 1 91 ? 14.365 -1.036 -21.200 1.00 70.44 91 SER A O 1
ATOM 708 N N . TRP A 1 92 ? 13.643 -2.360 -19.538 1.00 76.19 92 TRP A N 1
ATOM 709 C CA . TRP A 1 92 ? 14.966 -2.882 -19.170 1.00 76.19 92 TRP A CA 1
ATOM 710 C C . TRP A 1 92 ? 15.520 -3.853 -20.212 1.00 76.19 92 TRP A C 1
ATOM 712 O O . TRP A 1 92 ? 16.654 -4.309 -20.086 1.00 76.19 92 TRP A O 1
ATOM 722 N N . GLU A 1 93 ? 14.712 -4.188 -21.215 1.00 76.88 93 GLU A N 1
ATOM 723 C CA . GLU A 1 93 ? 15.130 -5.009 -22.327 1.00 76.88 93 GLU A CA 1
ATOM 724 C C . GLU A 1 93 ? 16.243 -4.278 -23.089 1.00 76.88 93 GLU A C 1
ATOM 726 O O . GLU A 1 93 ? 16.017 -3.179 -23.611 1.00 76.88 93 GLU A O 1
ATOM 731 N N . PRO A 1 94 ? 17.468 -4.831 -23.101 1.00 73.62 94 PRO A N 1
ATOM 732 C CA . PRO A 1 94 ? 18.532 -4.264 -23.902 1.00 73.62 94 PRO A CA 1
ATOM 733 C C . PRO A 1 94 ? 18.089 -4.297 -25.362 1.00 73.62 94 PRO A C 1
ATOM 735 O O . PRO A 1 94 ? 17.531 -5.293 -25.823 1.00 73.62 94 PRO A O 1
ATOM 738 N N . VAL A 1 95 ? 18.342 -3.209 -26.088 1.00 74.31 95 VAL A N 1
ATOM 739 C CA . VAL A 1 95 ? 18.138 -3.180 -27.537 1.00 74.31 95 VAL A CA 1
ATOM 740 C C . VAL A 1 95 ? 19.043 -4.257 -28.126 1.00 74.31 95 VAL A C 1
ATOM 742 O O . VAL A 1 95 ? 20.266 -4.114 -28.133 1.00 74.31 95 VAL A O 1
ATOM 745 N N . LEU A 1 96 ? 18.447 -5.377 -28.535 1.00 74.44 96 LEU A N 1
ATOM 746 C CA . LEU A 1 96 ? 19.149 -6.417 -29.266 1.00 74.44 96 LEU A CA 1
ATOM 747 C C . LEU A 1 96 ? 19.363 -5.886 -30.681 1.00 74.44 96 LEU A C 1
ATOM 749 O O . LEU A 1 96 ? 18.539 -6.102 -31.569 1.00 74.44 96 LEU A O 1
ATOM 753 N N . ASP A 1 97 ? 20.459 -5.154 -30.874 1.00 76.44 97 ASP A N 1
ATOM 754 C CA . ASP A 1 97 ? 20.953 -4.865 -32.212 1.00 76.44 97 ASP A CA 1
ATOM 755 C C . ASP A 1 97 ? 21.249 -6.212 -32.873 1.00 76.44 97 ASP A C 1
ATOM 757 O O . ASP A 1 97 ? 22.080 -6.996 -32.405 1.00 76.44 97 ASP A O 1
ATOM 761 N N . THR A 1 98 ? 20.510 -6.523 -33.934 1.00 78.00 98 THR A N 1
ATOM 762 C CA . THR A 1 98 ? 20.731 -7.720 -34.741 1.00 78.00 98 THR A CA 1
ATOM 763 C C . THR A 1 98 ? 22.154 -7.664 -35.289 1.00 78.00 98 THR A C 1
ATOM 765 O O . THR A 1 98 ? 22.440 -6.885 -36.200 1.00 78.00 98 THR A O 1
ATOM 768 N N . ILE A 1 99 ? 23.051 -8.466 -34.717 1.00 70.94 99 ILE A N 1
ATOM 769 C CA . ILE A 1 99 ? 24.408 -8.644 -35.231 1.00 70.94 99 ILE A CA 1
ATOM 770 C C . ILE A 1 99 ? 24.259 -9.314 -36.599 1.00 70.94 99 ILE A C 1
ATOM 772 O O . ILE A 1 99 ? 23.773 -10.440 -36.689 1.00 70.94 99 ILE A O 1
ATOM 776 N N . THR A 1 100 ? 24.599 -8.592 -37.663 1.00 67.56 100 THR A N 1
ATOM 777 C CA . THR A 1 100 ? 24.660 -9.145 -39.022 1.00 67.56 100 THR A CA 1
ATOM 778 C C . THR A 1 100 ? 25.999 -9.862 -39.218 1.00 67.56 100 THR A C 1
ATOM 780 O O . THR A 1 100 ? 27.011 -9.413 -38.678 1.00 67.56 100 THR A O 1
ATOM 783 N N . GLU A 1 101 ? 25.959 -11.003 -39.916 1.00 65.12 101 GLU A N 1
ATOM 784 C CA . GLU A 1 101 ? 27.093 -11.900 -40.222 1.00 65.12 101 GLU A CA 1
ATOM 785 C C . GLU A 1 101 ? 28.020 -11.339 -41.310 1.00 65.12 101 GLU A C 1
ATOM 787 O O . GLU A 1 101 ? 27.496 -10.798 -42.314 1.00 65.12 101 GLU A O 1
#

Secondary structure (DSSP, 8-state):
------------------SSSTTS----------------------------HHHHHHHHHHHHHHT--HHHHHHHHHHHHHT-TTTTTS-SS--------

Radius of gyration: 24.15 Å; chains: 1; bounding box: 63×44×62 Å

Organism: NCBI:txid374723